Protein AF-A0A6A5AL90-F1 (afdb_monomer)

pLDDT: mean 90.92, std 6.36, range [57.53, 98.25]

InterPro domains:
  IPR003674 Oligosaccharyl transferase, STT3 subunit [PTHR13872] (2-93)

Mean predicted aligned error: 4.44 Å

Foldseek 3Di:
DCVVVVPPDDCVQQDDVNHGDQAPPTGPCNCPDPVSLQLCACQLVDQLDPVDRHGCADPVVRGRRDNDHRDDDFWDWPDADPNRPDTDIDGDPVPVD

Structure (mmCIF, N/CA/C/O backbone):
data_AF-A0A6A5AL90-F1
#
_entry.id   AF-A0A6A5AL90-F1
#
loop_
_atom_site.group_PDB
_atom_site.id
_atom_site.type_symbol
_atom_site.label_atom_id
_atom_site.label_alt_id
_atom_site.label_comp_id
_atom_site.label_asym_id
_atom_site.label_entity_id
_atom_site.label_seq_id
_atom_site.pdbx_PDB_ins_code
_atom_site.Cartn_x
_atom_site.Cartn_y
_atom_site.Cartn_z
_atom_site.occupancy
_atom_site.B_iso_or_equiv
_atom_site.auth_seq_id
_atom_site.auth_comp_id
_atom_site.auth_asym_id
_atom_site.auth_atom_id
_atom_site.pdbx_PDB_model_num
ATOM 1 N N . ALA A 1 1 ? 3.104 -14.738 -12.779 1.00 79.25 1 ALA A N 1
ATOM 2 C CA . ALA A 1 1 ? 2.583 -14.326 -14.102 1.00 79.25 1 ALA A CA 1
ATOM 3 C C . ALA A 1 1 ? 3.661 -14.345 -15.190 1.00 79.25 1 ALA A C 1
ATOM 5 O O . ALA A 1 1 ? 3.366 -14.844 -16.264 1.00 79.25 1 ALA A O 1
ATOM 6 N N . GLN A 1 2 ? 4.894 -13.891 -14.922 1.00 86.44 2 GLN A N 1
ATOM 7 C CA . GLN A 1 2 ? 5.995 -13.865 -15.906 1.00 86.44 2 GLN A CA 1
ATOM 8 C C . GLN A 1 2 ? 6.248 -15.188 -16.644 1.00 86.44 2 GLN A C 1
ATOM 10 O O . GLN A 1 2 ? 6.423 -15.167 -17.851 1.00 86.44 2 GLN A O 1
ATOM 15 N N . GLY A 1 3 ? 6.178 -16.342 -15.970 1.00 85.88 3 GLY A N 1
ATOM 16 C CA . GLY A 1 3 ? 6.357 -17.640 -16.643 1.00 85.88 3 GLY A CA 1
ATOM 17 C C . GLY A 1 3 ? 5.329 -17.954 -17.745 1.00 85.88 3 GLY A C 1
ATOM 18 O O . GLY A 1 3 ? 5.591 -18.809 -18.579 1.00 85.88 3 GLY A O 1
ATOM 19 N N . VAL A 1 4 ? 4.178 -17.269 -17.756 1.00 90.19 4 VAL A N 1
ATOM 20 C CA . VAL A 1 4 ? 3.133 -17.395 -18.792 1.00 90.19 4 VAL A CA 1
ATOM 21 C C . VAL A 1 4 ? 3.110 -16.170 -19.717 1.00 90.19 4 VAL A C 1
ATOM 23 O O . VAL A 1 4 ? 2.845 -16.310 -20.904 1.00 90.19 4 VAL A O 1
ATOM 26 N N . PHE A 1 5 ? 3.417 -14.978 -19.191 1.00 88.38 5 PHE A N 1
ATOM 27 C CA . PHE A 1 5 ? 3.433 -13.706 -19.927 1.00 88.38 5 PHE A CA 1
ATOM 28 C C . PHE A 1 5 ? 4.796 -13.003 -19.790 1.00 88.38 5 PHE A C 1
ATOM 30 O O . PHE A 1 5 ? 4.891 -11.987 -19.090 1.00 88.38 5 PHE A O 1
ATOM 37 N N . PRO A 1 6 ? 5.859 -13.540 -20.414 1.00 86.44 6 PRO A N 1
ATOM 38 C CA . PRO A 1 6 ? 7.226 -13.066 -20.200 1.00 86.44 6 PRO A CA 1
ATOM 39 C C . PRO A 1 6 ? 7.468 -11.654 -20.746 1.00 86.44 6 PRO A C 1
ATOM 41 O O . PRO A 1 6 ? 8.209 -10.892 -20.136 1.00 86.44 6 PRO A O 1
ATOM 44 N N . ASP A 1 7 ? 6.791 -11.269 -21.830 1.00 89.31 7 ASP A N 1
ATOM 45 C CA . ASP A 1 7 ? 6.979 -9.954 -22.466 1.00 89.31 7 ASP A CA 1
ATOM 46 C C . ASP A 1 7 ? 6.240 -8.821 -21.740 1.00 89.31 7 ASP A C 1
ATOM 48 O O . ASP A 1 7 ? 6.497 -7.639 -21.962 1.00 89.31 7 ASP A O 1
ATOM 52 N N . THR A 1 8 ? 5.275 -9.169 -20.884 1.00 84.31 8 THR A N 1
ATOM 53 C CA . THR A 1 8 ? 4.399 -8.197 -20.210 1.00 84.31 8 THR A CA 1
ATOM 54 C C . THR A 1 8 ? 4.723 -8.055 -18.729 1.00 84.31 8 THR A C 1
ATOM 56 O O . THR A 1 8 ? 4.577 -6.970 -18.165 1.00 84.31 8 THR A O 1
ATOM 59 N N . VAL A 1 9 ? 5.153 -9.138 -18.079 1.00 86.44 9 VAL A N 1
ATOM 60 C CA . VAL A 1 9 ? 5.450 -9.146 -16.647 1.00 86.44 9 VAL A CA 1
ATOM 61 C C . VAL A 1 9 ? 6.928 -9.392 -16.442 1.00 86.44 9 VAL A C 1
ATOM 63 O O . VAL A 1 9 ? 7.431 -10.464 -16.749 1.00 86.44 9 VAL A O 1
ATOM 66 N N . ASP A 1 10 ? 7.583 -8.414 -15.837 1.00 91.38 10 ASP A N 1
ATOM 67 C CA . ASP A 1 10 ? 9.001 -8.458 -15.520 1.00 91.38 10 ASP A CA 1
ATOM 68 C C . ASP A 1 10 ? 9.176 -8.298 -14.007 1.00 91.38 10 ASP A C 1
ATOM 70 O O . ASP A 1 10 ? 8.897 -7.230 -13.452 1.00 91.38 10 ASP A O 1
ATOM 74 N N . LEU A 1 11 ? 9.565 -9.386 -13.338 1.00 90.00 11 LEU A N 1
ATOM 75 C CA . LEU A 1 11 ? 9.756 -9.434 -11.891 1.00 90.00 11 LEU A CA 1
ATOM 76 C C . LEU A 1 11 ? 10.917 -8.551 -11.433 1.00 90.00 11 LEU A C 1
ATOM 78 O O . LEU A 1 11 ? 10.828 -7.973 -10.351 1.00 90.00 11 LEU A O 1
ATOM 82 N N . ASP A 1 12 ? 11.962 -8.391 -12.243 1.00 92.56 12 ASP A N 1
ATOM 83 C CA . ASP A 1 12 ? 13.169 -7.670 -11.832 1.00 92.56 12 ASP A CA 1
ATOM 84 C C . ASP A 1 12 ? 12.870 -6.190 -11.575 1.00 92.56 12 ASP A C 1
ATOM 86 O O . ASP A 1 12 ? 13.445 -5.576 -10.676 1.00 92.56 12 ASP A O 1
ATOM 90 N N . LYS A 1 13 ? 11.855 -5.633 -12.251 1.00 94.12 13 LYS A N 1
ATOM 91 C CA . LYS A 1 13 ? 11.351 -4.273 -11.992 1.00 94.12 13 LYS A CA 1
ATOM 92 C C . LYS A 1 13 ? 10.830 -4.075 -10.565 1.00 94.12 13 LYS A C 1
ATOM 94 O O . LYS A 1 13 ? 10.753 -2.937 -10.097 1.00 94.12 13 LYS A O 1
ATOM 99 N N . PHE A 1 14 ? 10.445 -5.143 -9.869 1.00 94.44 14 PHE A N 1
ATOM 100 C CA . PHE A 1 14 ? 9.901 -5.100 -8.508 1.00 94.44 14 PHE A CA 1
ATOM 101 C C . PHE A 1 14 ? 10.959 -5.294 -7.419 1.00 94.44 14 PHE A C 1
ATOM 103 O O . PHE A 1 14 ? 10.646 -5.105 -6.241 1.00 94.44 14 PHE A O 1
ATOM 110 N N . LEU A 1 15 ? 12.185 -5.677 -7.783 1.00 94.19 15 LEU A N 1
ATOM 111 C CA . LEU A 1 15 ? 13.218 -6.082 -6.836 1.00 94.19 15 LEU A CA 1
ATOM 112 C C . LEU A 1 15 ? 14.302 -5.008 -6.691 1.00 94.19 15 LEU A C 1
ATOM 114 O O . LEU A 1 15 ? 14.735 -4.387 -7.657 1.00 94.19 15 LEU A O 1
ATOM 118 N N . VAL A 1 16 ? 14.784 -4.829 -5.464 1.00 90.50 16 VAL A N 1
ATOM 119 C CA . VAL A 1 16 ? 15.985 -4.061 -5.124 1.00 90.50 16 VAL A CA 1
ATOM 120 C C . VAL A 1 16 ? 17.001 -5.052 -4.575 1.00 90.50 16 VAL A C 1
ATOM 122 O O . VAL A 1 16 ? 16.755 -5.689 -3.552 1.00 90.50 16 VAL A O 1
ATOM 125 N N . ASN A 1 17 ? 18.130 -5.225 -5.267 1.00 89.38 17 ASN A N 1
ATOM 126 C CA . ASN A 1 17 ? 19.157 -6.216 -4.913 1.00 89.38 17 ASN A CA 1
ATOM 127 C C . ASN A 1 17 ? 18.593 -7.641 -4.723 1.00 89.38 17 ASN A C 1
ATOM 129 O O . ASN A 1 17 ? 19.028 -8.372 -3.836 1.00 89.38 17 ASN A O 1
ATOM 133 N N . GLY A 1 18 ? 17.593 -8.021 -5.526 1.00 89.69 18 GLY A N 1
ATOM 134 C CA . GLY A 1 18 ? 16.930 -9.328 -5.447 1.00 89.69 18 GLY A CA 1
ATOM 135 C C . GLY A 1 18 ? 15.816 -9.440 -4.397 1.00 89.69 18 GLY A C 1
ATOM 136 O O . GLY A 1 18 ? 15.173 -10.483 -4.317 1.00 89.69 18 GLY A O 1
ATOM 137 N N . TYR A 1 19 ? 15.537 -8.384 -3.627 1.00 89.69 19 TYR A N 1
ATOM 138 C CA . TYR A 1 19 ? 14.497 -8.382 -2.595 1.00 89.69 19 TYR A CA 1
ATOM 139 C C . TYR A 1 19 ? 13.361 -7.418 -2.930 1.00 89.69 19 TYR A C 1
ATOM 141 O O . TYR A 1 19 ? 13.581 -6.313 -3.420 1.00 89.69 19 TYR A O 1
ATOM 149 N N . ALA A 1 20 ? 12.128 -7.818 -2.625 1.00 89.50 20 ALA A N 1
ATOM 150 C CA . ALA A 1 20 ? 10.972 -6.942 -2.750 1.00 89.50 20 ALA A CA 1
ATOM 151 C C . ALA A 1 20 ? 10.879 -6.014 -1.530 1.00 89.50 20 ALA A C 1
ATOM 153 O O . ALA A 1 20 ? 10.659 -6.462 -0.403 1.00 89.50 20 ALA A O 1
ATOM 154 N N . ASP A 1 21 ? 10.996 -4.713 -1.769 1.00 89.88 21 ASP A N 1
ATOM 155 C CA . ASP A 1 21 ? 10.754 -3.667 -0.780 1.00 89.88 21 ASP A CA 1
ATOM 156 C C . ASP A 1 21 ? 9.399 -3.009 -1.081 1.00 89.88 21 ASP A C 1
ATOM 158 O O . ASP A 1 21 ? 9.042 -2.854 -2.243 1.00 89.88 21 ASP A O 1
ATOM 162 N N . ALA A 1 22 ? 8.626 -2.639 -0.058 1.00 87.75 22 ALA A N 1
ATOM 163 C CA . ALA A 1 22 ? 7.307 -2.008 -0.214 1.00 87.75 22 ALA A CA 1
ATOM 164 C C . ALA A 1 22 ? 7.189 -0.634 0.506 1.00 87.75 22 ALA A C 1
ATOM 166 O O . ALA A 1 22 ? 6.112 -0.070 0.651 1.00 87.75 22 ALA A O 1
ATOM 167 N N . GLY A 1 23 ? 8.297 -0.081 0.981 1.00 85.56 23 GLY A N 1
ATOM 168 C CA . GLY A 1 23 ? 8.390 1.149 1.767 1.00 85.56 23 GLY A CA 1
ATOM 169 C C . GLY A 1 23 ? 9.050 2.246 0.952 1.00 85.56 23 GLY A C 1
ATOM 170 O O . GLY A 1 23 ? 8.863 2.330 -0.262 1.00 85.56 23 GLY A O 1
ATOM 171 N N . GLU A 1 24 ? 9.833 3.101 1.600 1.00 85.44 24 GLU A N 1
ATOM 172 C CA . GLU A 1 24 ? 10.436 4.247 0.917 1.00 85.44 24 GLU A CA 1
ATOM 173 C C . GLU A 1 24 ? 11.411 3.831 -0.193 1.00 85.44 24 GLU A C 1
ATOM 175 O O . GLU A 1 24 ? 11.367 4.400 -1.285 1.00 85.44 24 GLU A O 1
ATOM 180 N N . SER A 1 25 ? 12.199 2.779 0.029 1.00 88.38 25 SER A N 1
ATOM 181 C CA . SER A 1 25 ? 13.150 2.242 -0.953 1.00 88.38 25 SER A CA 1
ATOM 182 C C . SER A 1 25 ? 12.512 1.341 -2.015 1.00 88.38 25 SER A C 1
ATOM 184 O O . SER A 1 25 ? 13.220 0.838 -2.884 1.00 88.38 25 SER A O 1
ATOM 186 N N . ALA A 1 26 ? 11.193 1.127 -1.974 1.00 91.12 26 ALA A N 1
ATOM 187 C CA . ALA A 1 26 ? 10.500 0.323 -2.972 1.00 91.12 26 ALA A CA 1
ATOM 188 C C . ALA A 1 26 ? 10.629 0.921 -4.375 1.00 91.12 26 ALA A C 1
ATOM 190 O O . ALA A 1 26 ? 10.576 2.144 -4.556 1.00 91.12 26 ALA A O 1
ATOM 191 N N . THR A 1 27 ? 10.737 0.043 -5.373 1.00 95.19 27 THR A N 1
ATOM 192 C CA . THR A 1 27 ? 10.822 0.452 -6.775 1.00 95.19 27 THR A CA 1
ATOM 193 C C . THR A 1 27 ? 9.550 1.173 -7.221 1.00 95.19 27 THR A C 1
ATOM 195 O O . THR A 1 27 ? 8.468 1.002 -6.648 1.00 95.19 27 THR A O 1
ATOM 198 N N . ALA A 1 28 ? 9.661 1.960 -8.293 1.00 94.25 28 ALA A N 1
ATOM 199 C CA . ALA A 1 28 ? 8.499 2.592 -8.909 1.00 94.25 28 ALA A CA 1
ATOM 200 C C . ALA A 1 28 ? 7.459 1.546 -9.344 1.00 94.25 28 ALA A C 1
ATOM 202 O O . ALA A 1 28 ? 6.275 1.725 -9.078 1.00 94.25 28 ALA A O 1
ATOM 203 N N . ALA A 1 29 ? 7.890 0.417 -9.919 1.00 94.94 29 ALA A N 1
ATOM 204 C CA . ALA A 1 29 ? 6.974 -0.655 -10.306 1.00 94.94 29 ALA A CA 1
ATOM 205 C C . ALA A 1 29 ? 6.199 -1.217 -9.105 1.00 94.94 29 ALA A C 1
ATOM 207 O O . ALA A 1 29 ? 4.992 -1.419 -9.213 1.00 94.94 29 ALA A O 1
ATOM 208 N N . MET A 1 30 ? 6.848 -1.403 -7.947 1.00 94.94 30 MET A N 1
ATOM 209 C CA . MET A 1 30 ? 6.156 -1.832 -6.730 1.00 94.94 30 MET A CA 1
ATOM 210 C C . MET A 1 30 ? 5.136 -0.790 -6.262 1.00 94.94 30 MET A C 1
ATOM 212 O O . MET A 1 30 ? 3.975 -1.131 -6.053 1.00 94.94 30 MET A O 1
ATOM 216 N N . LYS A 1 31 ? 5.540 0.478 -6.117 1.00 93.31 31 LYS A N 1
ATOM 217 C CA . LYS A 1 31 ? 4.654 1.549 -5.621 1.00 93.31 31 LYS A CA 1
ATOM 218 C C . LYS A 1 31 ? 3.471 1.814 -6.556 1.00 93.31 31 LYS A C 1
ATOM 220 O O . LYS A 1 31 ? 2.388 2.174 -6.095 1.00 93.31 31 LYS A O 1
ATOM 225 N N . GLU A 1 32 ? 3.666 1.610 -7.856 1.00 94.31 32 GLU A N 1
ATOM 226 C CA . GLU A 1 32 ? 2.642 1.843 -8.868 1.00 94.31 32 GLU A CA 1
ATOM 227 C C . GLU A 1 32 ? 1.734 0.639 -9.126 1.00 94.31 32 GLU A C 1
ATOM 229 O O . GLU A 1 32 ? 0.665 0.814 -9.725 1.00 94.31 32 GLU A O 1
ATOM 234 N N . CYS A 1 33 ? 2.106 -0.560 -8.663 1.00 95.38 33 CYS A N 1
ATOM 235 C CA . CYS A 1 33 ? 1.323 -1.756 -8.939 1.00 95.38 33 CYS A CA 1
ATOM 236 C C . CYS A 1 33 ? -0.026 -1.752 -8.217 1.00 95.38 33 CYS A C 1
ATOM 238 O O . CYS A 1 33 ? -0.193 -1.209 -7.120 1.00 95.38 33 CYS A O 1
ATOM 240 N N . LEU A 1 34 ? -1.003 -2.402 -8.853 1.00 96.25 34 LEU A N 1
ATOM 241 C CA . LEU A 1 34 ? -2.383 -2.409 -8.383 1.00 96.25 34 LEU A CA 1
ATOM 242 C C . LEU A 1 34 ? -2.501 -2.989 -6.969 1.00 96.25 34 LEU A C 1
ATOM 244 O O . LEU A 1 34 ? -3.145 -2.386 -6.118 1.00 96.25 34 LEU A O 1
ATOM 248 N N . LEU A 1 35 ? -1.841 -4.120 -6.703 1.00 95.38 35 LEU A N 1
ATOM 249 C CA . LEU A 1 35 ? -1.900 -4.773 -5.396 1.00 95.38 35 LEU A CA 1
ATOM 250 C C . LEU A 1 35 ? -1.382 -3.852 -4.288 1.00 95.38 35 LEU A C 1
ATOM 252 O O . LEU A 1 35 ? -2.054 -3.688 -3.276 1.00 95.38 35 LEU A O 1
ATOM 256 N N . TYR A 1 36 ? -0.236 -3.200 -4.50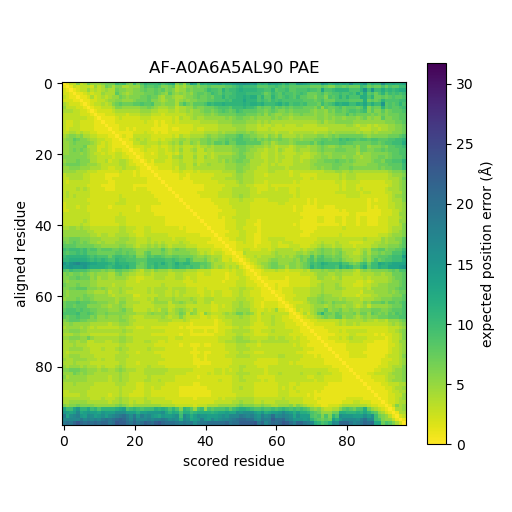1 1.00 95.38 36 TYR A N 1
ATOM 257 C CA . TYR A 1 36 ? 0.326 -2.263 -3.532 1.00 95.38 36 TYR A CA 1
ATOM 258 C C . TYR A 1 36 ? -0.641 -1.115 -3.233 1.00 95.38 36 TYR A C 1
ATOM 260 O O . TYR A 1 36 ? -0.944 -0.841 -2.070 1.00 95.38 36 TYR A O 1
ATOM 268 N N . LYS A 1 37 ? -1.169 -0.477 -4.285 1.00 97.00 37 LYS A N 1
ATOM 269 C CA . LYS A 1 37 ? -2.093 0.651 -4.150 1.00 97.00 37 LYS A CA 1
ATOM 270 C C . LYS A 1 37 ? -3.369 0.275 -3.407 1.00 97.00 37 LYS A C 1
ATOM 272 O O . LYS A 1 37 ? -3.795 1.038 -2.549 1.00 97.00 37 LYS A O 1
ATOM 277 N N . LEU A 1 38 ? -3.956 -0.886 -3.697 1.00 97.69 38 LEU A N 1
ATOM 278 C CA . LEU A 1 38 ? -5.171 -1.346 -3.021 1.00 97.69 38 LEU A CA 1
ATOM 279 C C . LEU A 1 38 ? -4.894 -1.777 -1.573 1.00 97.69 38 LEU A C 1
ATOM 281 O O . LEU A 1 38 ? -5.653 -1.427 -0.674 1.00 97.69 38 LEU A O 1
ATOM 285 N N . SER A 1 39 ? -3.788 -2.478 -1.308 1.00 95.25 39 SER A N 1
ATOM 286 C CA . SER A 1 39 ? -3.432 -2.899 0.052 1.00 95.25 39 SER A CA 1
ATOM 287 C C . SER A 1 39 ? -3.127 -1.715 0.972 1.00 95.25 39 SER A C 1
ATOM 289 O O . SER A 1 39 ? -3.582 -1.718 2.115 1.00 95.25 39 SER A O 1
ATOM 291 N N . TYR A 1 40 ? -2.427 -0.688 0.477 1.00 95.56 40 TYR A N 1
ATOM 292 C CA . TYR A 1 40 ? -1.991 0.470 1.271 1.00 95.56 40 TYR A CA 1
ATOM 293 C C . TYR A 1 40 ? -2.839 1.740 1.079 1.00 95.56 40 TYR A C 1
ATOM 295 O O . TYR A 1 40 ? -2.480 2.802 1.588 1.00 95.56 40 TYR A O 1
ATOM 303 N N . TYR A 1 41 ? -3.981 1.663 0.389 1.00 97.00 41 TYR A N 1
ATOM 304 C CA . TYR A 1 41 ? -4.914 2.789 0.275 1.00 97.00 41 TYR A CA 1
ATOM 305 C C . TYR A 1 41 ? -5.345 3.285 1.668 1.00 97.00 41 TYR A C 1
ATOM 307 O O . TYR A 1 41 ? -5.742 2.468 2.494 1.00 97.00 41 TYR A O 1
ATOM 315 N N . ARG A 1 42 ? -5.261 4.590 1.960 1.00 95.75 42 ARG A N 1
ATOM 316 C CA . ARG A 1 42 ? -5.555 5.187 3.289 1.00 95.75 42 ARG A CA 1
ATOM 317 C C . ARG A 1 42 ? -4.728 4.638 4.460 1.00 95.75 42 ARG A C 1
ATOM 319 O O . ARG A 1 42 ? -5.055 4.858 5.625 1.00 95.75 42 ARG A O 1
ATOM 326 N N . PHE A 1 43 ?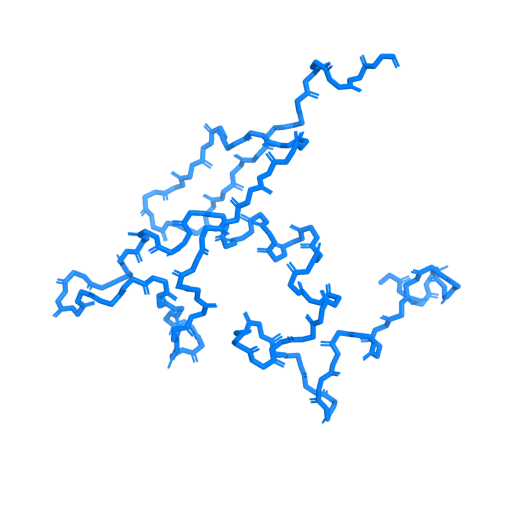 -3.656 3.901 4.182 1.00 94.00 43 PHE A N 1
ATOM 327 C CA . PHE A 1 43 ? -2.823 3.339 5.240 1.00 94.00 43 PHE A CA 1
ATOM 328 C C . PHE A 1 43 ? -2.011 4.423 5.959 1.00 94.00 43 PHE A C 1
ATOM 330 O O . PHE A 1 43 ? -1.690 4.269 7.129 1.00 94.00 43 PHE A O 1
ATOM 337 N N . ASP A 1 44 ? -1.748 5.550 5.297 1.00 93.62 44 ASP A N 1
ATOM 338 C CA . ASP A 1 44 ? -1.132 6.756 5.861 1.00 93.62 44 ASP A CA 1
ATOM 339 C C . ASP A 1 44 ? -1.958 7.417 6.981 1.00 93.62 44 ASP A C 1
ATOM 341 O O . ASP A 1 44 ? -1.429 8.219 7.750 1.00 93.62 44 ASP A O 1
ATOM 345 N N . GLU A 1 45 ? -3.230 7.044 7.126 1.00 92.62 45 GLU A N 1
ATOM 346 C CA . GLU A 1 45 ? -4.108 7.473 8.220 1.00 92.62 45 GLU A CA 1
ATOM 347 C C . GLU A 1 45 ? -4.260 6.398 9.308 1.00 92.62 45 GLU A C 1
ATOM 349 O O . GLU A 1 45 ? -4.613 6.714 10.447 1.00 92.62 45 GLU A O 1
ATOM 354 N N . TYR A 1 46 ? -3.984 5.136 8.971 1.00 91.81 46 TYR A N 1
ATOM 355 C CA . TYR A 1 46 ? -4.210 3.983 9.835 1.00 91.81 46 TYR A CA 1
ATOM 356 C C . TYR A 1 46 ? -3.152 3.867 10.931 1.00 91.81 46 TYR A C 1
ATOM 358 O O . TYR A 1 46 ? -1.948 3.907 10.669 1.00 91.81 46 TYR A O 1
ATOM 366 N N . VAL A 1 47 ? -3.613 3.651 12.163 1.00 91.56 47 VAL A N 1
ATOM 367 C CA . VAL A 1 47 ? -2.773 3.363 13.327 1.00 91.56 47 VAL A CA 1
ATOM 368 C C . VAL A 1 47 ? -2.946 1.893 13.690 1.00 91.56 47 VAL A C 1
ATOM 370 O O . VAL A 1 47 ? -4.002 1.482 14.162 1.00 91.56 47 VAL A O 1
ATOM 373 N N . ALA A 1 48 ? -1.897 1.100 13.471 1.00 87.56 48 ALA A N 1
ATOM 374 C CA . ALA A 1 48 ? -1.939 -0.349 13.674 1.00 87.56 48 ALA A CA 1
ATOM 375 C C . ALA A 1 48 ? -1.856 -0.787 15.148 1.00 87.56 48 ALA A C 1
ATOM 377 O O . ALA A 1 48 ? -2.172 -1.934 15.475 1.00 87.56 48 ALA A O 1
ATOM 378 N N . ASP A 1 49 ? -1.373 0.099 16.018 1.00 86.31 49 ASP A N 1
ATOM 379 C CA . ASP A 1 49 ? -1.224 -0.122 17.453 1.00 86.31 49 ASP A CA 1
ATOM 380 C C . ASP A 1 49 ? -1.647 1.154 18.201 1.00 86.31 49 ASP A C 1
ATOM 382 O O . ASP A 1 49 ? -0.934 2.155 18.150 1.00 86.31 49 ASP A O 1
ATOM 386 N N . PRO A 1 50 ? -2.786 1.154 18.913 1.00 83.75 50 PRO A N 1
ATOM 387 C CA . PRO A 1 50 ? -3.239 2.322 19.669 1.00 83.75 50 PRO A CA 1
ATOM 388 C C . PRO A 1 50 ? -2.253 2.791 20.747 1.00 83.75 50 PRO A C 1
ATOM 390 O O . PRO A 1 50 ? -2.275 3.958 21.129 1.00 83.75 50 PRO A O 1
ATOM 393 N N . THR A 1 51 ? -1.376 1.908 21.237 1.00 88.06 51 THR A N 1
ATOM 394 C CA . THR A 1 51 ? -0.352 2.251 22.237 1.00 88.06 51 THR A CA 1
ATOM 395 C C . THR A 1 51 ? 0.872 2.933 21.621 1.00 88.06 51 THR A C 1
ATOM 397 O O . THR A 1 51 ? 1.652 3.571 22.327 1.00 88.06 51 THR A O 1
ATOM 400 N N . LYS A 1 52 ? 1.031 2.834 20.295 1.00 85.06 52 LYS A N 1
ATOM 401 C CA . LYS A 1 52 ? 2.111 3.441 19.514 1.00 85.06 52 LYS A CA 1
ATOM 402 C C . LYS A 1 52 ? 1.498 4.179 18.322 1.00 85.06 52 LYS A C 1
ATOM 404 O O . LYS A 1 52 ? 1.325 3.560 17.272 1.00 85.06 52 LYS A O 1
ATOM 409 N N . PRO A 1 53 ? 1.198 5.488 18.437 1.00 85.50 53 PRO A N 1
ATOM 410 C CA . PRO A 1 53 ? 0.427 6.246 17.447 1.00 85.50 53 PRO A CA 1
ATOM 411 C C . PRO A 1 53 ? 1.235 6.582 16.176 1.00 85.50 53 PRO A C 1
ATOM 413 O O . PRO A 1 53 ? 1.298 7.727 15.733 1.00 85.50 53 PRO A O 1
ATOM 416 N N . VAL A 1 54 ? 1.876 5.578 15.580 1.00 90.00 54 VAL A N 1
ATOM 417 C CA . VAL A 1 54 ? 2.598 5.667 14.316 1.00 90.00 54 VAL A CA 1
ATOM 418 C C . VAL A 1 54 ? 1.631 5.294 13.202 1.00 90.00 54 VAL A C 1
ATOM 420 O O . VAL A 1 54 ? 1.179 4.151 13.102 1.00 90.00 54 VAL A O 1
ATOM 423 N N . LYS A 1 55 ? 1.313 6.273 12.359 1.00 92.38 55 LYS A N 1
ATOM 424 C CA . LYS A 1 55 ? 0.475 6.060 11.181 1.00 92.38 55 LYS A CA 1
ATOM 425 C C . LYS A 1 55 ? 1.248 5.364 10.066 1.00 92.38 55 LYS A C 1
ATOM 427 O O . LYS A 1 55 ? 2.456 5.570 9.921 1.00 92.38 55 LYS A O 1
ATOM 432 N N . GLY A 1 56 ? 0.558 4.554 9.268 1.00 91.31 56 GLY A N 1
ATOM 433 C CA . GLY A 1 56 ? 1.157 3.873 8.120 1.00 91.31 56 GLY A CA 1
ATOM 434 C C . GLY A 1 56 ? 2.215 2.842 8.489 1.00 91.31 56 GLY A C 1
ATOM 435 O O . GLY A 1 56 ? 3.094 2.545 7.678 1.00 91.31 56 GLY A O 1
ATOM 436 N N . PHE A 1 57 ? 2.151 2.301 9.706 1.00 91.81 57 PHE A N 1
ATOM 437 C CA . PHE A 1 57 ? 3.079 1.291 10.196 1.00 91.81 57 PHE A CA 1
ATOM 438 C C . PHE A 1 57 ? 2.590 -0.125 9.875 1.00 91.81 57 PHE A C 1
ATOM 440 O O . PHE A 1 57 ? 1.536 -0.559 10.338 1.00 91.81 57 PHE A O 1
ATOM 447 N N . ASP A 1 58 ? 3.379 -0.867 9.100 1.00 89.62 58 ASP A N 1
ATOM 448 C CA . ASP A 1 58 ? 3.118 -2.269 8.783 1.00 89.62 58 ASP A CA 1
ATOM 449 C C . ASP A 1 58 ? 3.729 -3.158 9.877 1.00 89.62 58 ASP A C 1
ATOM 451 O O . ASP A 1 58 ? 4.951 -3.274 9.997 1.00 89.62 58 ASP A O 1
ATOM 455 N N . ARG A 1 59 ? 2.871 -3.801 10.681 1.00 89.06 59 ARG A N 1
ATOM 456 C CA . ARG A 1 5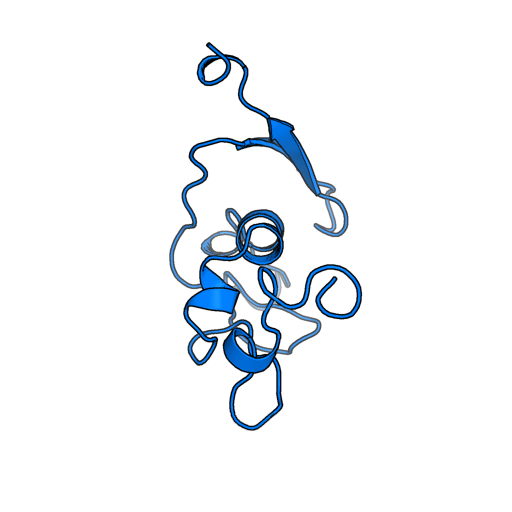9 ? 3.288 -4.665 11.799 1.00 89.06 59 ARG A CA 1
ATOM 457 C C . ARG A 1 59 ? 4.006 -5.933 11.348 1.00 89.06 59 ARG A C 1
ATOM 459 O O . ARG A 1 59 ? 4.859 -6.418 12.082 1.00 89.06 59 ARG A O 1
ATOM 466 N N . ASN A 1 60 ? 3.710 -6.464 10.168 1.00 89.12 60 ASN A N 1
ATOM 467 C CA . ASN A 1 60 ? 4.374 -7.678 9.695 1.00 89.12 60 ASN A CA 1
ATOM 468 C C . ASN A 1 60 ? 5.788 -7.364 9.200 1.00 89.12 60 ASN A C 1
ATOM 470 O O . ASN A 1 60 ? 6.687 -8.187 9.333 1.00 89.12 60 ASN A O 1
ATOM 474 N N . ARG A 1 61 ? 5.995 -6.152 8.672 1.00 87.88 61 ARG A N 1
ATOM 475 C CA . ARG A 1 61 ? 7.305 -5.665 8.209 1.00 87.88 61 ARG A CA 1
ATOM 476 C C . ARG A 1 61 ? 8.075 -4.854 9.246 1.00 87.88 61 ARG A C 1
ATOM 478 O O . ARG A 1 61 ? 9.218 -4.495 8.986 1.00 87.88 61 ARG A O 1
ATOM 485 N N . GLN A 1 62 ? 7.455 -4.560 10.390 1.00 89.81 62 GLN A N 1
ATOM 486 C CA . GLN A 1 62 ? 8.038 -3.791 11.492 1.00 89.81 62 GLN A CA 1
ATOM 487 C C . GLN A 1 62 ? 8.595 -2.427 11.050 1.00 89.81 62 GLN A C 1
ATOM 489 O O . GLN A 1 62 ? 9.643 -1.991 11.521 1.00 89.81 62 GLN A O 1
ATOM 494 N N . ARG A 1 63 ? 7.901 -1.737 10.135 1.00 87.44 63 ARG A N 1
ATOM 495 C CA . ARG A 1 63 ? 8.349 -0.428 9.640 1.00 87.44 63 ARG A CA 1
ATOM 496 C C . ARG A 1 63 ? 7.214 0.450 9.129 1.00 87.44 63 ARG A C 1
ATOM 498 O O . ARG A 1 63 ? 6.150 -0.041 8.748 1.00 87.44 63 ARG A O 1
ATOM 505 N N . GLN A 1 64 ? 7.474 1.755 9.072 1.00 87.94 64 GLN A N 1
ATOM 506 C CA . GLN A 1 64 ? 6.573 2.702 8.430 1.00 87.94 64 GLN A CA 1
ATOM 507 C C . GLN A 1 64 ? 6.643 2.526 6.916 1.00 87.94 64 GLN A C 1
ATOM 509 O O . GLN A 1 64 ? 7.696 2.666 6.299 1.00 87.94 64 GLN A O 1
ATOM 514 N N . GLN A 1 65 ? 5.507 2.180 6.329 1.00 88.56 65 GLN A N 1
ATOM 515 C CA . GLN A 1 65 ? 5.400 1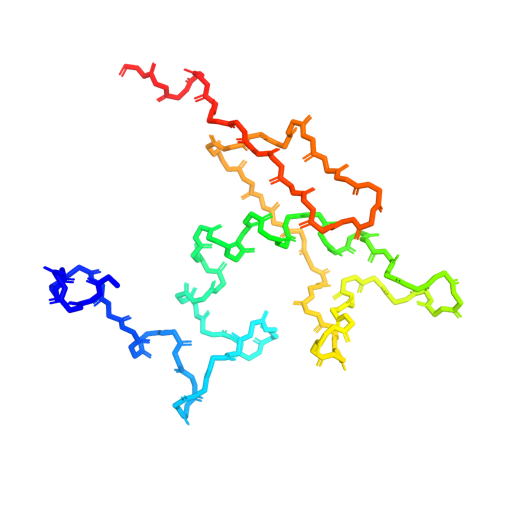.885 4.912 1.00 88.56 65 GLN A CA 1
ATOM 516 C C . GLN A 1 65 ? 4.877 3.075 4.112 1.00 88.56 65 GLN A C 1
ATOM 518 O O . GLN A 1 65 ? 5.175 3.203 2.924 1.00 88.56 65 GLN A O 1
ATOM 523 N N . ARG A 1 66 ? 4.083 3.941 4.751 1.00 86.81 66 ARG A N 1
ATOM 524 C CA . ARG A 1 66 ? 3.428 5.045 4.060 1.00 86.81 66 ARG A CA 1
ATOM 525 C C . ARG A 1 66 ? 3.263 6.278 4.941 1.00 86.81 66 ARG A C 1
ATOM 527 O O . ARG A 1 66 ? 2.832 6.178 6.082 1.00 86.81 66 ARG A O 1
ATOM 534 N N . THR A 1 67 ? 3.580 7.433 4.367 1.00 87.56 67 THR A N 1
ATOM 535 C CA . THR A 1 67 ? 3.428 8.768 4.975 1.00 87.56 67 THR A CA 1
ATOM 536 C C . THR A 1 67 ? 2.584 9.714 4.120 1.00 87.56 67 THR A C 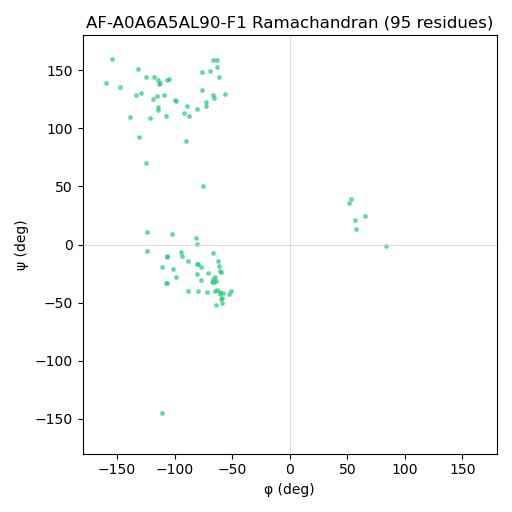1
ATOM 538 O O . THR A 1 67 ? 2.297 10.828 4.544 1.00 87.56 67 THR A O 1
ATOM 541 N N . SER A 1 68 ? 2.200 9.288 2.914 1.00 91.12 68 SER A N 1
ATOM 542 C CA . SER A 1 68 ? 1.436 10.078 1.951 1.00 91.12 68 SER A CA 1
ATOM 543 C C . SER A 1 68 ? 0.252 9.287 1.397 1.00 91.12 68 SER A C 1
ATOM 545 O O . SER A 1 68 ? 0.349 8.061 1.264 1.00 91.12 68 SER A O 1
ATOM 547 N N . PRO A 1 69 ? -0.842 9.955 1.007 1.00 94.75 69 PRO A N 1
ATOM 548 C CA . PRO A 1 69 ? -2.023 9.266 0.519 1.00 94.75 69 PRO A CA 1
ATOM 549 C C . PRO A 1 69 ? -1.763 8.551 -0.812 1.00 94.75 69 PRO A C 1
ATOM 551 O O . PRO A 1 69 ? -0.837 8.864 -1.571 1.00 94.75 69 PRO A O 1
ATOM 554 N N . ILE A 1 70 ? -2.605 7.559 -1.095 1.00 95.50 70 ILE A N 1
ATOM 555 C CA . ILE A 1 70 ? -2.718 6.914 -2.404 1.00 95.50 70 ILE A CA 1
ATOM 556 C C . ILE A 1 70 ? -4.055 7.335 -2.999 1.00 95.50 70 ILE A C 1
ATOM 558 O O . ILE A 1 70 ? -5.094 7.187 -2.360 1.00 95.50 70 ILE A O 1
ATOM 562 N N . HIS A 1 71 ? -4.039 7.822 -4.236 1.00 95.56 71 HIS A N 1
ATOM 563 C CA . HIS A 1 71 ? -5.255 8.169 -4.962 1.00 95.56 71 HIS A CA 1
ATOM 564 C C . HIS A 1 71 ? -5.623 7.049 -5.933 1.00 95.56 71 HIS A C 1
ATOM 566 O O . HIS A 1 71 ? -4.817 6.645 -6.774 1.00 95.56 71 HIS A O 1
ATOM 572 N N . LEU A 1 72 ? -6.850 6.544 -5.811 1.00 96.00 72 LEU A N 1
ATOM 573 C CA . LEU A 1 72 ? -7.407 5.549 -6.718 1.00 96.00 72 LEU A CA 1
ATOM 574 C C . LEU A 1 72 ? -8.288 6.252 -7.747 1.00 96.00 72 LEU A C 1
ATOM 576 O O . LEU A 1 72 ? -9.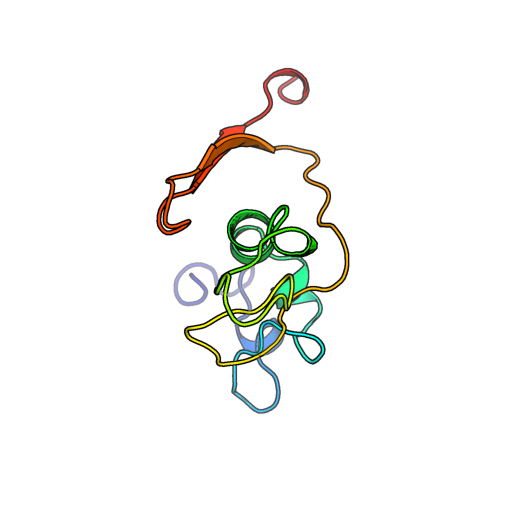225 6.964 -7.397 1.00 96.00 72 LEU A O 1
ATOM 580 N N . SER A 1 73 ? -7.985 6.047 -9.026 1.00 94.38 73 SER A N 1
ATOM 581 C CA . SER A 1 73 ? -8.763 6.614 -10.130 1.00 94.38 73 SER A CA 1
ATOM 582 C C . SER A 1 73 ? -9.911 5.703 -10.559 1.00 94.38 73 SER A C 1
ATOM 584 O O . SER A 1 73 ? -11.007 6.196 -10.797 1.00 94.38 73 SER A O 1
ATOM 586 N N . HIS A 1 74 ? -9.684 4.385 -10.596 1.00 94.69 74 HIS A N 1
ATOM 587 C CA . HIS A 1 74 ? -10.613 3.407 -11.182 1.00 94.69 74 HIS A CA 1
ATOM 588 C C . HIS A 1 74 ? -11.369 2.5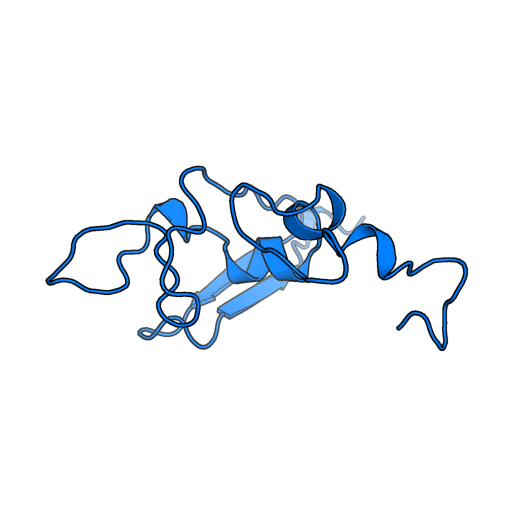51 -10.160 1.00 94.69 74 HIS A C 1
ATOM 590 O O . HIS A 1 74 ? -12.309 1.850 -10.523 1.00 94.69 74 HIS A O 1
ATOM 596 N N . PHE A 1 75 ? -10.977 2.590 -8.889 1.00 96.69 75 PHE A N 1
ATOM 597 C CA . PHE A 1 75 ? -11.549 1.748 -7.841 1.00 96.69 75 PHE A CA 1
ATOM 598 C C . PHE A 1 75 ? -12.059 2.599 -6.686 1.00 96.69 75 PHE A C 1
ATOM 600 O O . PHE A 1 75 ? -11.439 3.599 -6.333 1.00 96.69 75 PHE A O 1
ATOM 607 N N . GLU A 1 76 ? -13.161 2.165 -6.087 1.00 96.44 76 GLU A N 1
ATOM 608 C CA . GLU A 1 76 ? -13.695 2.694 -4.833 1.00 96.44 76 GLU A CA 1
ATOM 609 C C . GLU A 1 76 ? -13.599 1.623 -3.737 1.00 96.44 76 GLU A C 1
ATOM 611 O O . GLU A 1 76 ? -13.842 0.440 -3.989 1.00 96.44 76 GLU A O 1
ATOM 616 N N . GLU A 1 77 ? -13.210 2.020 -2.524 1.00 97.38 77 GLU A N 1
ATOM 617 C CA . GLU A 1 77 ? -13.262 1.146 -1.347 1.00 97.38 77 GLU A CA 1
ATOM 618 C C . GLU A 1 77 ? -14.724 0.977 -0.923 1.00 97.38 77 GLU A C 1
ATOM 620 O O . GLU A 1 77 ? -15.402 1.963 -0.647 1.00 97.38 77 GLU A O 1
ATOM 625 N N . VAL A 1 78 ? -15.209 -0.266 -0.863 1.00 97.94 78 VAL A N 1
ATOM 626 C CA . VAL A 1 78 ? -16.595 -0.566 -0.454 1.00 97.94 78 VAL A CA 1
ATOM 627 C C . VAL A 1 78 ? -16.677 -1.275 0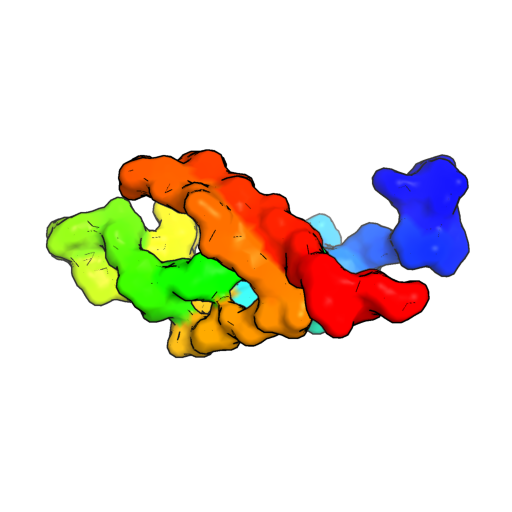.892 1.00 97.94 78 VAL A C 1
ATOM 629 O O . VAL A 1 78 ? -17.730 -1.268 1.524 1.00 97.94 78 VAL A O 1
ATOM 632 N N . PHE A 1 79 ? -15.580 -1.885 1.346 1.00 98.00 79 PHE A N 1
ATOM 633 C CA . PHE A 1 79 ? -15.489 -2.508 2.661 1.00 98.00 79 PHE A CA 1
ATOM 634 C C . PHE A 1 79 ? -14.029 -2.659 3.092 1.00 98.00 79 PHE A C 1
ATOM 636 O O . PHE A 1 79 ? -13.190 -3.089 2.303 1.00 98.00 79 PHE A O 1
ATOM 643 N N . THR A 1 80 ? -13.756 -2.398 4.368 1.00 97.81 80 THR A N 1
ATOM 644 C CA . THR A 1 80 ? -12.520 -2.801 5.045 1.00 97.81 80 THR A CA 1
ATOM 645 C C . THR A 1 80 ? -12.898 -3.410 6.390 1.00 97.81 80 THR A C 1
ATOM 647 O O . THR A 1 80 ? -13.671 -2.825 7.147 1.00 97.81 80 THR A O 1
ATOM 650 N N . SER A 1 81 ? -12.388 -4.610 6.672 1.00 96.38 81 SER A N 1
ATOM 651 C CA . SER A 1 81 ? -12.605 -5.291 7.951 1.00 96.38 81 SER A CA 1
ATOM 652 C C . SER A 1 81 ? -11.994 -4.494 9.103 1.00 96.38 81 SER A C 1
ATOM 654 O O . SER A 1 81 ? -10.965 -3.852 8.908 1.00 96.38 81 SER A O 1
ATOM 656 N N . GLU A 1 82 ? -12.533 -4.634 10.314 1.00 91.81 82 GLU A N 1
ATOM 657 C CA . GLU A 1 82 ? -12.030 -3.956 11.520 1.00 91.81 82 GLU A CA 1
ATOM 658 C C . GLU A 1 82 ? -10.528 -4.172 11.758 1.00 91.81 82 GLU A C 1
ATOM 660 O O . GLU A 1 82 ? -9.801 -3.226 12.036 1.00 91.81 82 GLU A O 1
ATOM 665 N N . ALA A 1 83 ? -10.042 -5.402 11.576 1.00 90.12 83 ALA A N 1
ATOM 666 C CA . ALA A 1 83 ? -8.627 -5.738 11.738 1.00 90.12 83 ALA A CA 1
ATOM 667 C C . ALA A 1 83 ? -7.755 -5.399 10.508 1.00 90.12 83 ALA A C 1
ATOM 669 O O . ALA A 1 83 ? -6.584 -5.769 10.474 1.00 90.12 83 ALA A O 1
ATOM 670 N N . TRP A 1 84 ? -8.315 -4.749 9.477 1.00 93.44 84 TRP A N 1
ATOM 671 C CA . TRP A 1 84 ? -7.636 -4.392 8.219 1.00 93.44 84 TRP A CA 1
ATOM 672 C C . TRP A 1 84 ? -7.014 -5.575 7.448 1.00 93.44 84 TRP A C 1
ATOM 674 O O . TRP A 1 84 ? -6.152 -5.385 6.592 1.00 93.44 84 TRP A O 1
ATOM 684 N N . ILE A 1 85 ? -7.481 -6.802 7.705 1.00 93.25 85 ILE A N 1
ATOM 685 C CA . ILE A 1 85 ? -7.027 -8.022 7.016 1.00 93.25 85 ILE A CA 1
ATOM 686 C C . ILE A 1 85 ? -7.691 -8.153 5.640 1.00 93.25 85 ILE A C 1
ATOM 688 O O . ILE A 1 85 ? -7.044 -8.546 4.672 1.00 93.25 85 ILE A O 1
ATOM 692 N N . VAL A 1 86 ? -8.983 -7.822 5.546 1.00 97.12 86 VAL A N 1
ATOM 693 C CA . VAL A 1 86 ? -9.767 -7.931 4.310 1.00 97.12 86 VAL A CA 1
ATOM 694 C C . VAL A 1 86 ? -10.194 -6.548 3.848 1.00 97.12 86 VAL A C 1
ATOM 696 O O . VAL A 1 86 ? -10.799 -5.791 4.607 1.00 97.12 86 VAL A O 1
ATOM 699 N N . ARG A 1 87 ? -9.913 -6.246 2.579 1.00 97.75 87 ARG A N 1
ATOM 700 C CA . ARG A 1 87 ? -10.315 -5.011 1.902 1.00 97.75 87 ARG A CA 1
ATOM 701 C C . ARG A 1 87 ? -10.984 -5.360 0.585 1.00 97.75 87 ARG A C 1
ATOM 703 O O . ARG A 1 87 ? -10.449 -6.157 -0.185 1.00 97.75 87 ARG A O 1
ATOM 710 N N . ILE A 1 88 ? -12.151 -4.785 0.336 1.00 98.25 88 ILE A N 1
ATOM 711 C CA . ILE A 1 88 ? -12.936 -5.020 -0.872 1.00 98.25 88 ILE A CA 1
ATOM 712 C C . ILE A 1 88 ? -13.070 -3.696 -1.606 1.00 98.25 88 ILE A C 1
ATOM 714 O O . ILE A 1 88 ? -13.541 -2.694 -1.060 1.00 98.25 88 ILE A O 1
ATOM 718 N N . PHE A 1 89 ? -12.667 -3.731 -2.870 1.00 97.94 89 PHE A N 1
ATOM 719 C CA . PHE A 1 89 ? -12.739 -2.611 -3.788 1.00 97.94 89 PHE A CA 1
ATOM 720 C C . PHE A 1 89 ? -13.652 -2.964 -4.950 1.00 97.94 89 PHE A C 1
ATOM 722 O O . PHE A 1 89 ? -13.671 -4.102 -5.423 1.00 97.94 89 PHE A O 1
ATOM 729 N N . LYS A 1 90 ? -14.389 -1.970 -5.426 1.00 96.62 90 LYS A N 1
ATOM 730 C CA . LYS A 1 90 ? -15.274 -2.091 -6.576 1.00 96.62 90 LYS A CA 1
ATOM 731 C C . LYS A 1 90 ? -14.738 -1.246 -7.722 1.00 96.62 90 LYS A C 1
ATOM 733 O O . LYS A 1 90 ? -14.272 -0.128 -7.514 1.00 96.62 90 LYS A O 1
ATOM 738 N N . LEU A 1 91 ? -14.808 -1.790 -8.935 1.00 96.12 91 LEU A N 1
ATOM 739 C CA . LEU A 1 91 ? -14.512 -1.042 -10.152 1.00 96.12 91 LEU A CA 1
ATOM 740 C C . LEU A 1 91 ? -15.580 0.039 -10.356 1.00 96.12 91 LEU A C 1
ATOM 742 O O . LEU A 1 91 ? -16.785 -0.238 -10.335 1.00 96.12 91 LEU A O 1
ATOM 746 N N . ARG A 1 92 ? -15.121 1.267 -10.569 1.00 93.38 92 ARG A N 1
ATOM 747 C CA . ARG A 1 92 ? -15.961 2.419 -10.874 1.00 93.38 92 ARG A CA 1
ATOM 748 C C . ARG A 1 92 ? -16.647 2.235 -12.226 1.00 93.38 92 ARG A C 1
ATOM 750 O O . ARG A 1 92 ? -15.996 1.952 -13.229 1.00 93.38 92 ARG A O 1
ATOM 757 N N . ARG A 1 93 ? -17.977 2.360 -12.244 1.00 85.12 93 ARG A N 1
ATOM 758 C CA . ARG A 1 93 ? -18.789 2.148 -13.457 1.00 85.12 93 ARG A CA 1
ATOM 759 C C . ARG A 1 93 ? -18.788 3.351 -14.390 1.00 85.12 93 ARG A C 1
ATOM 761 O O . ARG A 1 93 ? -18.971 3.174 -15.582 1.00 85.12 93 ARG A O 1
ATOM 768 N N . ASP A 1 94 ? -18.549 4.544 -13.860 1.00 83.44 94 ASP A N 1
ATOM 769 C CA . ASP A 1 94 ? -18.491 5.803 -14.607 1.00 83.44 94 ASP A CA 1
ATOM 770 C C . ASP A 1 94 ? -17.305 5.894 -15.581 1.00 83.44 94 ASP A C 1
ATOM 772 O O . ASP A 1 94 ? -17.238 6.830 -16.365 1.00 83.44 94 ASP A O 1
ATOM 776 N N . ILE A 1 95 ? -16.392 4.918 -15.551 1.00 75.38 95 ILE A N 1
ATOM 777 C CA . ILE A 1 95 ? -15.201 4.853 -16.412 1.00 75.38 95 ILE A CA 1
ATOM 778 C C . ILE A 1 95 ? -15.354 3.778 -17.507 1.00 75.38 95 ILE A C 1
ATOM 780 O O . ILE A 1 95 ? -14.550 3.703 -18.432 1.00 75.38 95 ILE A O 1
ATOM 784 N N . LEU A 1 96 ? -16.394 2.943 -17.426 1.00 62.41 96 LEU A N 1
ATOM 785 C CA . LEU A 1 96 ? -16.715 1.944 -18.443 1.00 62.41 96 LEU A CA 1
ATOM 786 C C . LEU A 1 96 ? -17.652 2.590 -19.471 1.00 62.41 96 LEU A C 1
ATOM 788 O O . LEU A 1 96 ? -18.870 2.577 -19.293 1.00 62.41 96 LEU A O 1
ATOM 792 N N . HIS A 1 97 ? -17.067 3.204 -20.499 1.00 57.53 97 HIS A N 1
ATOM 793 C CA . HIS A 1 97 ? -17.776 3.646 -21.702 1.00 57.53 97 HIS A CA 1
ATOM 794 C C . HIS A 1 97 ? -17.821 2.533 -22.747 1.00 57.53 97 HIS A C 1
ATOM 796 O O . HIS A 1 97 ? -16.797 1.826 -22.892 1.00 57.53 97 HIS A O 1
#

Radius of gyration: 15.25 Å; Cα contacts (8 Å, |Δi|>4): 129; chains: 1; bounding box: 38×28×45 Å

Organism: Aphanomyces astaci (NCBI:txid112090)

Secondary structure (DSSP, 8-state):
-TTT-TTT--SGGGEETTEE--STT--HHHHHSHHHHHHTTTTTT-BS-TTS--BTEETTTTEE--SS----SSEEEEEE-TTSS-EEEEE-GGG--

Solvent-accessible surface area (backbone atoms only — not comparable to full-atom values): 6061 Å² total; per-residue (Å²): 109,36,96,81,38,59,94,80,36,64,70,69,58,34,38,57,97,86,38,80,44,80,34,87,85,25,33,69,55,34,66,69,30,67,66,48,44,66,74,47,46,59,29,38,74,38,57,75,39,89,93,50,85,47,44,11,39,39,78,93,75,72,41,68,44,33,86,60,83,58,87,68,88,59,49,44,83,78,46,67,43,95,86,66,81,48,76,44,70,43,76,50,64,94,76,69,125

Se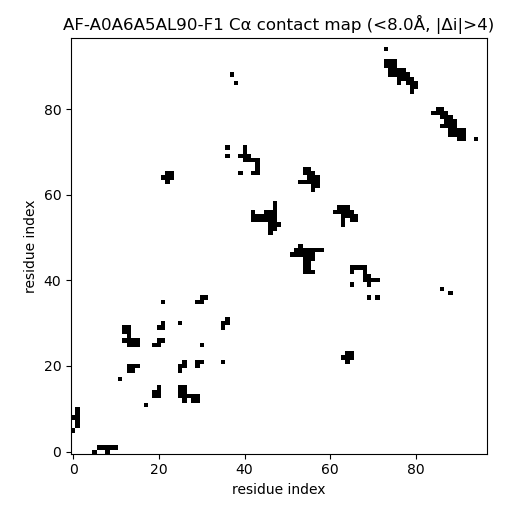quence (97 aa):
AQGVFPDTVDLDKFLVNGYADAGESATAAMKECLLYKLSYYRFDEYVADPTKPVKGFDRNRQRQQRTSPIHLSHFEEVFTSEAWIVRIFKLRRDILH

Nearest PDB structures (foldseek):
  6s7t-assembly1_A  TM=8.700E-01  e=6.841E-05  Homo sapiens
  8age-assembly1_A  TM=8.250E-01  e=1.173E-04  Saccharomyces cerevisiae
  6s7o-assembly1_A  TM=8.542E-01  e=1.163E-03  Homo sapiens
  8b6l-assembly1_I  TM=8.718E-01  e=5.127E-03  Homo sapiens